Protein AF-A0A7W9J644-F1 (afdb_monomer_lite)

Sequence (172 aa):
MLMQVSSATGMASGLAGGVLTAEACVVKGNCSDLAANLAIIGITSRLPGGTGQAARQFEHQAGLRTRVIHFRPNAADPKWGLTALHLEKHVFGSGSKSLRSIDPGGTTDQWFEYVQELASRPPTEIQGNGIQDIIGMFPRADGAGNFRLGIRISPNEDGSFDLVTILTKQVP

Structure (mmCIF, N/CA/C/O backbone):
data_AF-A0A7W9J644-F1
#
_entry.id   AF-A0A7W9J644-F1
#
loop_
_atom_site.group_PDB
_atom_site.id
_atom_site.type_symbol
_atom_site.label_atom_id
_atom_site.label_alt_id
_atom_site.label_comp_id
_atom_site.label_asym_id
_atom_site.label_entity_id
_atom_site.label_seq_id
_atom_site.pdbx_PDB_ins_code
_atom_site.Cartn_x
_atom_site.Cartn_y
_atom_site.Cartn_z
_atom_site.occupancy
_atom_site.B_iso_or_equiv
_atom_site.auth_seq_id
_atom_site.auth_comp_id
_atom_site.auth_asym_id
_atom_site.auth_atom_id
_atom_site.pdbx_PDB_model_num
ATOM 1 N N . MET A 1 1 ? 54.185 -42.013 -5.819 1.00 42.28 1 MET A N 1
ATOM 2 C CA . MET A 1 1 ? 53.568 -40.671 -5.865 1.00 42.28 1 MET A CA 1
ATOM 3 C C . MET A 1 1 ? 52.074 -40.887 -6.075 1.00 42.28 1 MET A C 1
ATOM 5 O O . MET A 1 1 ? 51.664 -41.197 -7.181 1.00 42.28 1 MET A O 1
ATOM 9 N N . LEU A 1 2 ? 51.300 -40.925 -4.986 1.00 37.06 2 LEU A N 1
ATOM 10 C CA . LEU A 1 2 ? 49.864 -41.236 -4.994 1.00 37.06 2 LEU A CA 1
ATOM 11 C C . LEU A 1 2 ? 49.076 -39.930 -5.164 1.00 37.06 2 LEU A C 1
ATOM 13 O O . LEU A 1 2 ? 49.103 -39.086 -4.273 1.00 37.06 2 LEU A O 1
ATOM 17 N N . MET A 1 3 ? 48.402 -39.760 -6.302 1.00 38.12 3 MET A N 1
ATOM 18 C CA . MET A 1 3 ? 47.422 -38.690 -6.503 1.00 38.12 3 MET A CA 1
ATOM 19 C C . MET A 1 3 ? 46.087 -39.128 -5.894 1.00 38.12 3 MET A C 1
ATOM 21 O O . MET A 1 3 ? 45.476 -40.087 -6.360 1.00 38.12 3 MET A O 1
ATOM 25 N N . GLN A 1 4 ? 45.653 -38.444 -4.836 1.00 40.94 4 GLN A N 1
ATOM 26 C CA . GLN A 1 4 ? 44.300 -38.576 -4.304 1.00 40.94 4 GLN A CA 1
ATOM 27 C C . GLN A 1 4 ? 43.318 -37.830 -5.215 1.00 40.94 4 GLN A C 1
ATOM 29 O O . GLN A 1 4 ? 43.478 -36.638 -5.464 1.00 40.94 4 GLN A O 1
ATOM 34 N N . VAL A 1 5 ? 42.294 -38.539 -5.691 1.00 41.97 5 VAL A N 1
ATOM 35 C CA . VAL A 1 5 ? 41.101 -37.966 -6.321 1.00 41.97 5 VAL A CA 1
ATOM 36 C C . VAL A 1 5 ? 40.018 -37.929 -5.248 1.00 41.97 5 VAL A C 1
ATOM 38 O O . VAL A 1 5 ? 39.502 -38.973 -4.856 1.00 41.97 5 VAL A O 1
ATOM 41 N N . SER A 1 6 ? 39.686 -36.739 -4.753 1.00 36.38 6 SER A N 1
ATOM 42 C CA . SER A 1 6 ? 38.551 -36.551 -3.846 1.00 36.38 6 SER A CA 1
ATOM 43 C C . SER A 1 6 ? 37.296 -36.253 -4.661 1.00 36.38 6 SER A C 1
ATOM 45 O O . SER A 1 6 ? 37.097 -35.138 -5.137 1.00 36.38 6 SER A O 1
ATOM 47 N N . SER A 1 7 ? 36.438 -37.258 -4.817 1.00 42.69 7 SER A N 1
ATOM 48 C CA . SER A 1 7 ? 35.053 -37.101 -5.259 1.00 42.69 7 SER A CA 1
ATOM 49 C C . SER A 1 7 ? 34.212 -36.559 -4.100 1.00 42.69 7 SER A C 1
ATOM 51 O O . SER A 1 7 ? 33.872 -37.300 -3.177 1.00 42.69 7 SER A O 1
ATOM 53 N N . ALA A 1 8 ? 33.868 -35.272 -4.130 1.00 38.69 8 ALA A N 1
ATOM 54 C CA . ALA A 1 8 ? 32.913 -34.693 -3.192 1.00 38.69 8 ALA A CA 1
ATOM 55 C C . ALA A 1 8 ? 31.483 -34.987 -3.670 1.00 38.69 8 ALA A C 1
ATOM 57 O O . ALA A 1 8 ? 30.889 -34.222 -4.427 1.00 38.69 8 ALA A O 1
ATOM 58 N N . THR A 1 9 ? 30.930 -36.115 -3.223 1.00 48.06 9 THR A N 1
ATOM 59 C CA . THR A 1 9 ? 29.477 -36.320 -3.211 1.00 48.06 9 THR A CA 1
ATOM 60 C C . THR A 1 9 ? 28.957 -35.686 -1.927 1.00 48.06 9 THR A C 1
ATOM 62 O O . THR A 1 9 ? 29.079 -36.270 -0.855 1.00 48.06 9 THR A O 1
ATOM 65 N N . GLY A 1 10 ? 28.440 -34.463 -2.021 1.00 32.19 10 GLY A N 1
ATOM 66 C CA . GLY A 1 10 ? 27.751 -33.786 -0.925 1.00 32.19 10 GLY A CA 1
ATOM 67 C C . GLY A 1 10 ? 26.253 -33.762 -1.193 1.00 32.19 10 GLY A C 1
ATOM 68 O O . GLY A 1 10 ? 25.758 -32.836 -1.825 1.00 32.19 10 GLY A O 1
ATOM 69 N N . MET A 1 11 ? 25.536 -34.785 -0.735 1.00 39.31 11 MET A N 1
ATOM 70 C CA . MET A 1 11 ? 24.081 -34.745 -0.576 1.00 39.31 11 MET A CA 1
ATOM 71 C C . MET A 1 11 ? 23.756 -34.619 0.915 1.00 39.31 11 MET A C 1
ATOM 73 O O . MET A 1 11 ? 24.386 -35.275 1.740 1.00 39.31 11 MET A O 1
ATOM 77 N N . ALA A 1 12 ? 22.703 -33.841 1.186 1.00 32.47 12 ALA A N 1
ATOM 78 C CA . ALA A 1 12 ? 21.949 -33.710 2.435 1.00 32.47 12 ALA A CA 1
ATOM 79 C C . ALA A 1 12 ? 22.500 -32.734 3.498 1.00 32.47 12 ALA A C 1
ATOM 81 O O . ALA A 1 12 ? 23.328 -33.083 4.330 1.00 32.47 12 ALA A O 1
ATOM 82 N N . SER A 1 13 ? 21.888 -31.549 3.606 1.00 34.03 13 SER A N 1
ATOM 83 C CA . SER A 1 13 ? 20.729 -31.358 4.503 1.00 34.03 13 SER A CA 1
ATOM 84 C C . SER A 1 13 ? 20.460 -29.876 4.790 1.00 34.03 13 SER A C 1
ATOM 86 O O . SER A 1 13 ? 21.280 -29.191 5.386 1.00 34.03 13 SER A O 1
ATOM 88 N N . GLY A 1 14 ? 19.247 -29.431 4.448 1.00 35.81 14 GLY A N 1
ATOM 89 C CA . GLY A 1 14 ? 18.438 -28.626 5.364 1.00 35.81 14 GLY A CA 1
ATOM 90 C C . GLY A 1 14 ? 18.735 -27.135 5.489 1.00 35.81 14 GLY A C 1
ATOM 91 O O . GLY A 1 14 ? 19.092 -26.695 6.567 1.00 35.81 14 GLY A O 1
ATOM 92 N N . LEU A 1 15 ? 18.405 -26.355 4.459 1.00 37.06 15 LEU A N 1
ATOM 93 C CA . LEU A 1 15 ? 17.632 -25.116 4.634 1.00 37.06 15 LEU A CA 1
ATOM 94 C C . LEU A 1 15 ? 16.647 -24.985 3.463 1.00 37.06 15 LEU A C 1
ATOM 96 O O . LEU A 1 15 ? 16.681 -24.051 2.673 1.00 37.06 15 LEU A O 1
ATOM 100 N N . ALA A 1 16 ? 15.715 -25.935 3.382 1.00 36.19 16 ALA A N 1
ATOM 101 C CA . ALA A 1 16 ? 14.386 -25.650 2.851 1.00 36.19 16 ALA A CA 1
ATOM 102 C C . ALA A 1 16 ? 13.623 -24.830 3.913 1.00 36.19 16 ALA A C 1
ATOM 104 O O . ALA A 1 16 ? 12.647 -25.287 4.497 1.00 36.19 16 ALA A O 1
ATOM 105 N N . GLY A 1 17 ? 14.144 -23.648 4.246 1.00 34.25 17 GLY A N 1
ATOM 106 C CA . GLY A 1 17 ? 13.438 -22.644 5.027 1.00 34.25 17 GLY A CA 1
ATOM 107 C C . GLY A 1 17 ? 12.663 -21.813 4.029 1.00 34.25 17 GLY A C 1
ATOM 108 O O . GLY A 1 17 ? 13.225 -20.901 3.433 1.00 34.25 17 GLY A O 1
ATOM 109 N N . GLY A 1 18 ? 11.426 -22.225 3.759 1.00 35.28 18 GLY A N 1
ATOM 110 C CA . GLY A 1 18 ? 10.569 -21.614 2.758 1.00 35.28 18 GLY A CA 1
ATOM 111 C C . GLY A 1 18 ? 10.467 -20.108 2.956 1.00 35.28 18 GLY A C 1
ATOM 112 O O . GLY A 1 18 ? 9.683 -19.637 3.773 1.00 35.28 18 GLY A O 1
ATOM 113 N N . VAL A 1 19 ? 11.174 -19.356 2.114 1.00 39.44 19 VAL A N 1
ATOM 114 C CA . VAL A 1 19 ? 10.621 -18.113 1.591 1.00 39.44 19 VAL A CA 1
ATOM 115 C C . VAL A 1 19 ? 9.450 -18.561 0.724 1.00 39.44 19 VAL A C 1
ATOM 117 O O . VAL A 1 19 ? 9.580 -18.794 -0.476 1.00 39.44 19 VAL A O 1
ATOM 120 N N . LEU A 1 20 ? 8.311 -18.826 1.368 1.00 41.00 20 LEU A N 1
ATOM 121 C CA . LEU A 1 20 ? 7.034 -18.786 0.681 1.00 41.00 20 LEU A CA 1
ATOM 122 C C . LEU A 1 20 ? 6.994 -17.381 0.098 1.00 41.00 20 LEU A C 1
ATOM 124 O O . LEU A 1 20 ? 6.916 -16.416 0.857 1.00 41.00 20 LEU A O 1
ATOM 128 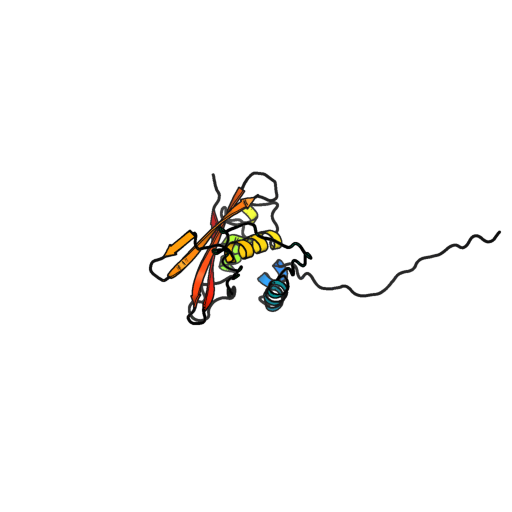N N . THR A 1 21 ? 7.163 -17.272 -1.220 1.00 45.66 21 THR A N 1
ATOM 129 C CA . THR A 1 21 ? 7.058 -15.998 -1.931 1.00 45.66 21 THR A CA 1
ATOM 130 C C . THR A 1 21 ? 5.818 -15.289 -1.396 1.00 45.66 21 THR A C 1
ATOM 132 O O . THR A 1 21 ? 4.787 -15.945 -1.199 1.00 45.66 21 THR A O 1
ATOM 135 N N . ALA A 1 22 ? 5.888 -13.993 -1.074 1.00 44.34 22 ALA A N 1
ATOM 136 C CA . ALA A 1 22 ? 4.748 -13.287 -0.477 1.00 44.34 22 ALA A CA 1
ATOM 137 C C . ALA A 1 22 ? 3.449 -13.502 -1.285 1.00 44.34 22 ALA A C 1
ATOM 139 O O . ALA A 1 22 ? 2.358 -13.549 -0.721 1.00 44.34 22 ALA A O 1
ATOM 140 N N . GLU A 1 23 ? 3.586 -13.767 -2.587 1.00 41.56 23 GLU A N 1
ATOM 141 C CA . GLU A 1 23 ? 2.557 -14.262 -3.504 1.00 41.56 23 GLU A CA 1
ATOM 142 C C . GLU A 1 23 ? 1.782 -15.489 -2.983 1.00 41.56 23 GLU A C 1
ATOM 144 O O . GLU A 1 23 ? 0.553 -15.469 -2.958 1.00 41.56 23 GLU A O 1
ATOM 149 N N . ALA A 1 24 ? 2.454 -16.543 -2.511 1.00 38.22 24 ALA A N 1
ATOM 150 C CA . ALA A 1 24 ? 1.805 -17.750 -1.995 1.00 38.22 24 ALA A CA 1
ATOM 151 C C . ALA A 1 24 ? 1.064 -17.498 -0.670 1.00 38.22 24 ALA A C 1
ATOM 153 O O . ALA A 1 24 ? -0.019 -18.047 -0.451 1.00 38.22 24 ALA A O 1
ATOM 154 N N . CYS A 1 25 ? 1.611 -16.645 0.200 1.00 46.78 25 CYS A N 1
ATOM 155 C CA . CYS A 1 25 ? 0.980 -16.268 1.468 1.00 46.78 25 CYS A CA 1
ATOM 156 C C . CYS A 1 25 ? -0.287 -15.432 1.246 1.00 46.78 25 CYS A C 1
ATOM 158 O O . CYS A 1 25 ? -1.325 -15.698 1.859 1.00 46.78 25 CYS A O 1
ATOM 160 N N . VAL A 1 26 ? -0.205 -14.462 0.335 1.00 44.31 26 VAL A N 1
ATOM 161 C CA . VAL A 1 26 ? -1.273 -13.513 0.008 1.00 44.31 26 VAL A CA 1
ATOM 162 C C . VAL A 1 26 ? -2.401 -14.180 -0.792 1.00 44.31 26 VAL A C 1
ATOM 164 O O . VAL A 1 26 ? -3.572 -13.939 -0.504 1.00 44.31 26 VAL A O 1
ATOM 167 N N . VAL A 1 27 ? -2.085 -15.074 -1.736 1.00 41.50 27 VAL A N 1
ATOM 168 C CA . VAL A 1 27 ? -3.089 -15.772 -2.567 1.00 41.50 27 VAL A CA 1
ATOM 169 C C . VAL A 1 27 ? -3.771 -16.929 -1.822 1.00 41.50 27 VAL A C 1
ATOM 171 O O . VAL A 1 27 ? -4.953 -17.187 -2.044 1.00 41.50 27 VAL A O 1
ATOM 174 N N . LYS A 1 28 ? -3.072 -17.623 -0.908 1.00 36.72 28 LYS A N 1
ATOM 175 C CA . LYS A 1 28 ? -3.615 -18.789 -0.176 1.00 36.72 28 LYS A CA 1
ATOM 176 C C . LYS A 1 28 ? -4.292 -18.428 1.157 1.00 36.72 28 LYS A C 1
ATOM 178 O O . LYS A 1 28 ? -4.791 -19.314 1.845 1.00 36.72 28 LYS A O 1
ATOM 183 N N . GLY A 1 29 ? -4.307 -17.147 1.537 1.00 39.50 29 GLY A N 1
ATOM 184 C CA . GLY A 1 29 ? -4.990 -16.657 2.741 1.00 39.50 29 GLY A CA 1
ATOM 185 C C . GLY A 1 29 ? -4.353 -17.091 4.066 1.00 39.50 29 GLY A C 1
ATOM 186 O O . GLY A 1 29 ? -4.980 -16.953 5.115 1.00 39.50 29 GLY A O 1
ATOM 187 N N . ASN A 1 30 ? -3.114 -17.592 4.047 1.00 40.81 30 ASN A N 1
ATOM 188 C CA . ASN A 1 30 ? -2.433 -18.119 5.232 1.00 40.81 30 ASN A CA 1
ATOM 189 C C . ASN A 1 30 ? -1.280 -17.205 5.687 1.00 40.81 30 ASN A C 1
ATOM 191 O O . ASN A 1 30 ? -0.180 -17.659 5.983 1.00 40.81 30 ASN A O 1
ATOM 195 N N . CYS A 1 31 ? -1.534 -15.891 5.753 1.00 48.44 31 CYS A N 1
ATOM 196 C CA . CYS A 1 31 ? -0.552 -14.840 6.075 1.00 48.44 31 CYS A CA 1
ATOM 197 C C . CYS A 1 31 ? 0.008 -14.872 7.517 1.00 48.44 31 CYS A C 1
ATOM 199 O O . CYS A 1 31 ? 0.594 -13.886 7.962 1.00 48.44 31 CYS A O 1
ATOM 201 N N . SER A 1 32 ? -0.206 -15.952 8.274 1.00 42.28 32 SER A N 1
ATOM 202 C CA . SER A 1 32 ? 0.297 -16.104 9.646 1.00 42.28 32 SER A CA 1
ATOM 203 C C . SER A 1 32 ? 1.835 -16.114 9.686 1.00 42.28 32 SER A C 1
ATOM 205 O O . SER A 1 32 ? 2.418 -15.517 10.585 1.00 42.28 32 SER A O 1
ATOM 207 N N . ASP A 1 33 ? 2.489 -16.681 8.663 1.00 38.88 33 ASP A N 1
ATOM 208 C CA . ASP A 1 33 ? 3.958 -16.712 8.552 1.00 38.88 33 ASP A CA 1
ATOM 209 C C . ASP A 1 33 ? 4.565 -15.390 8.051 1.00 38.88 33 ASP A C 1
ATOM 211 O O . ASP A 1 33 ? 5.702 -15.064 8.395 1.00 38.88 33 ASP A O 1
ATOM 215 N N . LEU A 1 34 ? 3.810 -14.589 7.285 1.00 43.22 34 LEU A N 1
ATOM 216 C CA . LEU A 1 34 ? 4.239 -13.241 6.895 1.00 43.22 34 LEU A CA 1
ATOM 217 C C . LEU A 1 34 ? 4.279 -12.337 8.135 1.00 43.22 34 LEU A C 1
ATOM 219 O O . LEU A 1 34 ? 5.297 -11.714 8.400 1.00 43.22 34 LEU A O 1
ATOM 223 N N . ALA A 1 35 ? 3.227 -12.343 8.962 1.00 41.53 35 ALA A N 1
ATOM 224 C CA . ALA A 1 35 ? 3.205 -11.601 10.226 1.00 41.53 35 ALA A CA 1
ATOM 225 C C . ALA A 1 35 ? 4.294 -12.065 11.216 1.00 41.53 35 ALA A C 1
ATOM 227 O O . ALA A 1 35 ? 4.896 -11.237 11.900 1.00 41.53 35 ALA A O 1
ATOM 228 N N . ALA A 1 36 ? 4.580 -13.371 11.266 1.00 37.03 36 ALA A N 1
ATOM 229 C CA . ALA A 1 36 ? 5.615 -13.924 12.138 1.00 37.03 36 ALA A CA 1
ATOM 230 C C . ALA A 1 36 ? 7.038 -13.528 11.702 1.00 37.03 36 ALA A C 1
ATOM 232 O O . ALA A 1 36 ? 7.844 -13.155 12.551 1.00 37.03 36 ALA A O 1
ATOM 233 N N . ASN A 1 37 ? 7.348 -13.535 10.399 1.00 35.59 37 ASN A N 1
ATOM 234 C CA . ASN A 1 37 ? 8.656 -13.079 9.908 1.00 35.59 37 ASN A CA 1
ATOM 235 C C . ASN A 1 37 ? 8.832 -11.555 10.031 1.00 35.59 37 ASN A C 1
ATOM 237 O O . ASN A 1 37 ? 9.928 -11.087 10.332 1.00 35.59 37 ASN A O 1
ATOM 241 N N . LEU A 1 38 ? 7.751 -10.782 9.895 1.00 41.72 38 LEU A N 1
ATOM 242 C CA . LEU A 1 38 ? 7.759 -9.325 10.067 1.00 41.72 38 LEU A CA 1
ATOM 243 C C . LEU A 1 38 ? 8.060 -8.882 11.508 1.00 41.72 38 LEU A C 1
ATOM 245 O O . LEU A 1 38 ? 8.689 -7.847 11.714 1.00 41.72 38 LEU A O 1
ATOM 249 N N . ALA A 1 39 ? 7.670 -9.673 12.511 1.00 38.62 39 ALA A N 1
ATOM 250 C CA . ALA A 1 39 ? 7.996 -9.401 13.912 1.00 38.62 39 ALA A CA 1
ATOM 251 C C . ALA A 1 39 ? 9.469 -9.699 14.269 1.00 38.62 39 ALA A C 1
ATOM 253 O O . ALA A 1 39 ? 9.968 -9.199 15.278 1.00 38.62 39 ALA A O 1
ATOM 254 N N . ILE A 1 40 ? 10.174 -10.500 13.459 1.00 40.09 40 ILE A N 1
ATOM 255 C CA . ILE A 1 40 ? 11.552 -10.942 13.734 1.00 40.09 40 ILE A CA 1
ATOM 256 C C . ILE A 1 40 ? 12.596 -9.967 13.159 1.00 40.09 40 ILE A C 1
ATOM 258 O O . ILE A 1 40 ? 13.686 -9.852 13.717 1.00 40.09 40 ILE A O 1
ATOM 262 N N . ILE A 1 41 ? 12.264 -9.172 12.132 1.00 40.03 41 ILE A N 1
ATOM 263 C CA . ILE A 1 41 ? 13.150 -8.132 11.557 1.00 40.03 41 ILE A CA 1
ATOM 264 C C . ILE A 1 41 ? 13.131 -6.849 12.426 1.00 40.03 41 ILE A C 1
ATOM 266 O O . ILE A 1 41 ? 13.216 -5.718 11.959 1.00 40.03 41 ILE A O 1
ATOM 270 N N . GLY A 1 42 ? 13.046 -7.007 13.747 1.00 35.94 42 GLY A N 1
ATOM 271 C CA . GLY A 1 42 ? 13.513 -6.004 14.696 1.00 35.94 42 GLY A CA 1
ATOM 272 C C . GLY A 1 42 ? 15.035 -6.046 14.706 1.00 35.94 42 GLY A C 1
ATOM 273 O O . GLY A 1 42 ? 15.629 -6.727 15.539 1.00 35.94 42 GLY A O 1
ATOM 274 N N . ILE A 1 43 ? 15.663 -5.377 13.734 1.00 40.88 43 ILE A N 1
ATOM 275 C CA . ILE A 1 43 ? 17.119 -5.331 13.574 1.00 40.88 43 ILE A CA 1
ATOM 276 C C . ILE A 1 43 ? 17.751 -4.885 14.895 1.00 40.88 43 ILE A C 1
ATOM 278 O O . ILE A 1 43 ? 17.703 -3.721 15.294 1.00 40.88 43 ILE A O 1
ATOM 282 N N . THR A 1 44 ? 18.381 -5.842 15.572 1.00 38.00 44 THR A N 1
ATOM 283 C CA . THR A 1 44 ? 19.293 -5.602 16.678 1.00 38.00 44 THR A CA 1
ATOM 284 C C . THR A 1 44 ? 20.557 -4.962 16.107 1.00 38.00 44 THR A C 1
ATOM 286 O O . THR A 1 44 ? 21.549 -5.645 15.846 1.00 38.00 44 THR A O 1
ATOM 289 N N . SER A 1 45 ? 20.541 -3.650 15.887 1.00 36.38 45 SER A N 1
ATOM 290 C CA . SER A 1 45 ? 21.751 -2.887 15.574 1.00 36.38 45 SER A CA 1
ATOM 291 C C . SER A 1 45 ? 22.624 -2.816 16.828 1.00 36.38 45 SER A C 1
ATOM 293 O O . SER A 1 45 ? 22.607 -1.841 17.576 1.00 36.38 45 SER A O 1
ATOM 295 N N . ARG A 1 46 ? 23.368 -3.892 17.099 1.00 46.31 46 ARG A N 1
ATOM 296 C CA . ARG A 1 46 ? 24.498 -3.877 18.030 1.00 46.31 46 ARG A CA 1
ATOM 297 C C . ARG A 1 46 ? 25.652 -3.143 17.351 1.00 46.31 46 ARG A C 1
ATOM 299 O O . ARG A 1 46 ? 26.242 -3.682 16.421 1.00 46.31 46 ARG A O 1
ATOM 306 N N . LEU A 1 47 ? 26.022 -1.972 17.863 1.00 41.31 47 LEU A N 1
ATOM 307 C CA . LEU A 1 47 ? 27.381 -1.443 17.733 1.00 41.31 47 LEU A CA 1
ATOM 308 C C . LEU A 1 47 ? 27.895 -0.994 19.114 1.00 41.31 47 LEU A C 1
ATOM 310 O O . LEU A 1 47 ? 27.108 -0.478 19.911 1.00 41.31 47 LE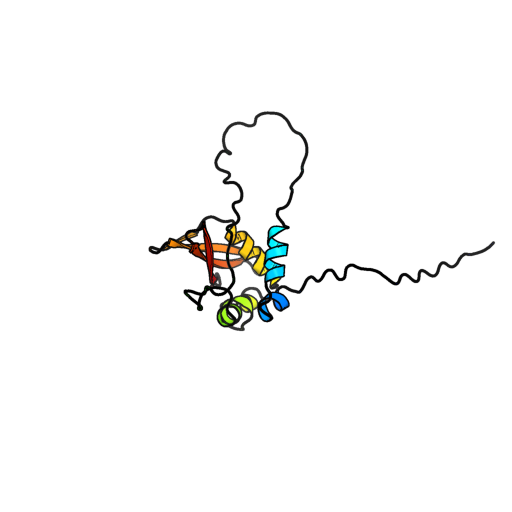U A O 1
ATOM 314 N N . PRO A 1 48 ? 29.178 -1.242 19.436 1.00 40.72 48 PRO A N 1
ATOM 315 C CA . PRO A 1 48 ? 29.726 -1.048 20.773 1.00 40.72 48 PRO A CA 1
ATOM 316 C C . PRO A 1 48 ? 30.307 0.362 20.974 1.00 40.72 48 PRO A C 1
ATOM 318 O O . PRO A 1 48 ? 30.919 0.917 20.072 1.00 40.72 48 PRO A O 1
ATOM 321 N N . GLY A 1 49 ? 30.169 0.878 22.200 1.00 37.28 49 GLY A N 1
ATOM 322 C CA . GLY A 1 49 ? 31.142 1.734 22.898 1.00 37.28 49 GLY A CA 1
ATOM 323 C C . GLY A 1 49 ? 31.583 3.057 22.254 1.00 37.28 49 GLY A C 1
ATOM 324 O O . GLY A 1 49 ? 32.480 3.082 21.421 1.00 37.28 49 GLY A O 1
ATOM 325 N N . GLY A 1 50 ? 31.086 4.176 22.786 1.00 32.78 50 GLY A N 1
ATOM 326 C CA . GLY A 1 50 ? 31.657 5.507 22.563 1.00 32.78 50 GLY A CA 1
ATOM 327 C C . GLY A 1 50 ? 31.045 6.541 23.505 1.00 32.78 50 GLY A C 1
ATOM 328 O O . GLY A 1 50 ? 29.899 6.942 23.348 1.00 32.78 50 GLY A O 1
ATOM 329 N N . THR A 1 51 ? 31.794 6.922 24.533 1.00 40.50 51 THR A N 1
ATOM 330 C CA . THR A 1 51 ? 31.445 7.918 25.553 1.00 40.50 51 THR A CA 1
ATOM 331 C C . THR A 1 51 ? 31.353 9.340 24.993 1.00 40.50 51 THR A C 1
ATOM 333 O O . THR A 1 51 ? 32.241 9.756 24.259 1.00 40.50 51 THR A O 1
ATOM 336 N N . GLY A 1 52 ? 30.391 10.125 25.494 1.00 36.03 52 GLY A N 1
ATOM 337 C CA . GLY A 1 52 ? 30.588 11.564 25.713 1.00 36.03 52 GLY A CA 1
ATOM 338 C C . GLY A 1 52 ? 29.924 12.528 24.725 1.00 36.03 52 GLY A C 1
ATOM 339 O O . GLY A 1 52 ? 30.528 12.940 23.748 1.00 36.03 52 GLY A O 1
ATOM 340 N N . GLN A 1 53 ? 28.715 12.967 25.088 1.00 43.97 53 GLN A N 1
ATOM 341 C CA . GLN A 1 53 ? 28.227 14.350 24.963 1.00 43.97 53 GLN A CA 1
ATOM 342 C C . GLN A 1 53 ? 28.415 15.066 23.607 1.00 43.97 53 GLN A C 1
ATOM 344 O O . GLN A 1 53 ? 29.270 15.932 23.451 1.00 43.97 53 GLN A O 1
ATOM 349 N N . ALA A 1 54 ? 27.468 14.835 22.693 1.00 38.41 54 ALA A N 1
ATOM 350 C CA . ALA A 1 54 ? 27.008 15.855 21.754 1.00 38.41 54 ALA A CA 1
ATOM 351 C C . ALA A 1 54 ? 25.596 16.281 22.180 1.00 38.41 54 ALA A C 1
ATOM 353 O O . ALA A 1 54 ? 24.678 15.472 22.309 1.00 38.41 54 ALA A O 1
ATOM 354 N N . ALA A 1 55 ? 25.475 17.558 22.509 1.00 35.25 55 ALA A N 1
ATOM 355 C CA . ALA A 1 55 ? 24.344 18.166 23.174 1.00 35.25 55 ALA A CA 1
ATOM 356 C C . ALA A 1 55 ? 23.069 18.203 22.309 1.00 35.25 55 ALA A C 1
ATOM 358 O O . ALA A 1 55 ? 23.089 18.624 21.160 1.00 35.25 55 ALA A O 1
ATOM 359 N N . ARG A 1 56 ? 21.946 17.856 22.951 1.00 37.12 56 ARG A N 1
ATOM 360 C CA . ARG A 1 56 ? 20.649 18.553 22.873 1.00 37.12 56 ARG A CA 1
ATOM 361 C C . ARG A 1 56 ? 20.108 18.875 21.470 1.00 37.12 56 ARG A C 1
ATOM 363 O O . ARG A 1 56 ? 19.922 20.038 21.138 1.00 37.12 56 ARG A O 1
ATOM 370 N N . GLN A 1 57 ? 19.743 17.843 20.707 1.00 33.81 57 GLN A N 1
ATOM 371 C CA . GLN A 1 57 ? 18.721 17.974 19.650 1.00 33.81 57 GLN A CA 1
ATOM 372 C C . GLN A 1 57 ? 18.036 16.654 19.237 1.00 33.81 57 GLN A C 1
ATOM 374 O O . GLN A 1 57 ? 17.467 16.565 18.156 1.00 33.81 57 GLN A O 1
ATOM 379 N N . PHE A 1 58 ? 18.047 15.632 20.101 1.00 39.88 58 PHE A N 1
ATOM 380 C CA . PHE A 1 58 ? 17.517 14.295 19.783 1.00 39.88 58 PHE A CA 1
ATOM 381 C C . PHE A 1 58 ? 16.478 13.756 20.785 1.00 39.88 58 PHE A C 1
ATOM 383 O O . PHE A 1 58 ? 16.211 12.562 20.813 1.00 39.88 58 PHE A O 1
ATOM 390 N N . GLU A 1 59 ? 15.801 14.616 21.551 1.00 35.31 59 GLU A N 1
ATOM 391 C CA . GLU A 1 59 ? 14.630 14.217 22.366 1.00 35.31 59 GLU A CA 1
ATOM 392 C C . GLU A 1 59 ? 13.299 14.278 21.583 1.00 35.31 59 GLU A C 1
ATOM 394 O O . GLU A 1 59 ? 12.232 14.549 22.129 1.00 35.31 59 GLU A O 1
ATOM 399 N N . HIS A 1 60 ? 13.354 13.996 20.276 1.00 34.00 60 HIS A N 1
ATOM 400 C CA . HIS A 1 60 ? 12.177 13.682 19.454 1.00 34.00 60 HIS A CA 1
ATOM 401 C C . HIS A 1 60 ? 12.461 12.602 18.394 1.00 34.00 60 HIS A C 1
ATOM 403 O O . HIS A 1 60 ? 11.920 12.621 17.295 1.00 34.00 60 HIS A O 1
ATOM 409 N N . GLN A 1 61 ? 13.307 11.626 18.724 1.00 38.47 61 GLN A N 1
ATOM 410 C CA . GLN A 1 61 ? 13.135 10.271 18.199 1.00 38.47 61 GLN A CA 1
ATOM 411 C C . GLN A 1 61 ? 12.346 9.518 19.276 1.00 38.47 61 GLN A C 1
ATOM 413 O O . GLN A 1 61 ? 12.907 8.876 20.154 1.00 38.47 61 GLN A O 1
ATOM 418 N N . ALA A 1 62 ? 11.029 9.720 19.386 1.00 39.66 62 ALA A N 1
ATOM 419 C CA . ALA A 1 62 ? 10.086 8.958 18.568 1.00 39.66 62 ALA A CA 1
ATOM 420 C C . ALA A 1 62 ? 10.669 7.567 18.290 1.00 39.66 62 ALA A C 1
ATOM 422 O O . ALA A 1 62 ? 11.079 7.262 17.173 1.00 39.66 62 ALA A O 1
ATOM 423 N N . GLY A 1 63 ? 10.809 6.768 19.355 1.00 36.72 63 GLY A N 1
ATOM 424 C CA . GLY A 1 63 ? 11.155 5.362 19.228 1.00 36.72 63 GLY A CA 1
ATOM 425 C C . GLY A 1 63 ? 10.273 4.763 18.143 1.00 36.72 63 GLY A C 1
ATOM 426 O O . GLY A 1 63 ? 9.068 5.012 18.155 1.00 36.72 63 GLY A O 1
ATOM 427 N N . LEU A 1 64 ? 10.899 4.077 17.186 1.00 47.25 64 LEU A N 1
ATOM 428 C CA . LEU A 1 64 ? 10.290 3.387 16.049 1.00 47.25 64 LEU A CA 1
ATOM 429 C C . LEU A 1 64 ? 9.103 2.530 16.513 1.00 47.25 64 LEU A C 1
ATOM 431 O O . LEU A 1 64 ? 9.228 1.331 16.745 1.00 47.25 64 LEU A O 1
ATOM 435 N N . ARG A 1 65 ? 7.934 3.141 16.696 1.00 57.72 65 ARG A N 1
ATOM 436 C CA . ARG A 1 65 ? 6.686 2.430 16.924 1.00 57.72 65 ARG A CA 1
ATOM 437 C C . ARG A 1 65 ? 6.164 2.087 15.546 1.00 57.72 65 ARG A C 1
ATOM 439 O O . ARG A 1 65 ? 5.310 2.785 15.005 1.00 57.72 65 ARG A O 1
ATOM 446 N N . THR A 1 66 ? 6.725 1.027 14.967 1.00 68.44 66 THR A N 1
ATOM 447 C CA . THR A 1 66 ? 6.074 0.335 13.858 1.00 68.44 66 THR A CA 1
ATOM 448 C C . THR A 1 66 ? 4.660 0.018 14.322 1.00 68.44 66 THR A C 1
ATOM 450 O O . THR A 1 66 ? 4.470 -0.650 15.341 1.00 68.44 66 THR A O 1
ATOM 453 N N . ARG A 1 67 ? 3.664 0.591 13.642 1.00 83.50 67 ARG A N 1
ATOM 454 C CA . ARG A 1 67 ? 2.262 0.352 13.983 1.00 83.50 67 ARG A CA 1
ATOM 455 C C . ARG A 1 67 ? 1.975 -1.137 13.840 1.00 83.50 67 ARG A C 1
ATOM 457 O O . ARG A 1 67 ? 2.375 -1.750 12.852 1.00 83.50 67 ARG A O 1
ATOM 464 N N . VAL A 1 68 ? 1.252 -1.702 14.799 1.00 88.12 68 VAL A N 1
ATOM 465 C CA . VAL A 1 68 ? 0.679 -3.039 14.637 1.00 88.12 68 VAL A CA 1
ATOM 466 C C . VAL A 1 68 ? -0.515 -2.891 13.701 1.00 88.12 68 VAL A C 1
ATOM 468 O O . VAL A 1 68 ? -1.504 -2.267 14.077 1.00 88.12 68 VAL A O 1
ATOM 471 N N . ILE A 1 69 ? -0.388 -3.395 12.470 1.00 90.00 69 ILE A N 1
ATOM 472 C CA . ILE A 1 69 ? -1.426 -3.298 11.437 1.00 90.00 69 ILE A CA 1
ATOM 473 C C . ILE A 1 69 ? -1.995 -4.686 11.142 1.00 90.00 69 ILE A C 1
ATOM 475 O O . ILE A 1 69 ? -1.262 -5.601 10.761 1.00 90.00 69 ILE A O 1
ATOM 479 N N . HIS A 1 70 ? -3.313 -4.834 11.239 1.00 90.81 70 HIS A N 1
ATOM 480 C CA . HIS A 1 70 ? -4.021 -6.005 10.749 1.00 90.81 70 HIS A CA 1
ATOM 481 C C . HIS A 1 70 ? -4.305 -5.854 9.254 1.00 90.81 70 HIS A C 1
ATOM 483 O O . HIS A 1 70 ? -5.076 -5.006 8.812 1.00 90.81 70 HIS A O 1
ATOM 489 N N . PHE A 1 71 ? -3.673 -6.709 8.454 1.00 89.25 71 PHE A N 1
ATOM 490 C CA . PHE A 1 71 ? -3.830 -6.715 6.997 1.00 89.25 71 PHE A CA 1
ATOM 491 C C . PHE A 1 71 ? -5.024 -7.546 6.514 1.00 89.25 71 PHE A C 1
ATOM 493 O O . PHE A 1 71 ? -5.382 -7.490 5.337 1.00 89.25 71 PHE A O 1
ATOM 500 N N . ARG A 1 72 ? -5.614 -8.359 7.396 1.00 87.12 72 ARG A N 1
ATOM 501 C CA . ARG A 1 72 ? -6.755 -9.218 7.064 1.00 87.12 72 ARG A CA 1
ATOM 502 C C . ARG A 1 72 ? -8.039 -8.388 6.970 1.00 87.12 72 ARG A C 1
ATOM 504 O O . ARG A 1 72 ? -8.121 -7.349 7.619 1.00 87.12 72 ARG A O 1
ATOM 511 N N . PRO A 1 73 ? -9.039 -8.847 6.198 1.00 85.44 73 PRO A N 1
ATOM 512 C CA . PRO A 1 73 ? -10.349 -8.218 6.204 1.00 85.44 73 PRO A CA 1
ATOM 513 C C . PRO A 1 73 ? -10.908 -8.134 7.620 1.00 85.44 73 PRO A C 1
ATOM 515 O O . PRO A 1 73 ? -10.910 -9.123 8.357 1.00 85.44 73 PRO A O 1
ATOM 518 N N . ASN A 1 74 ? -11.342 -6.936 7.994 1.00 81.31 74 ASN A N 1
ATOM 519 C CA . ASN A 1 74 ? -11.939 -6.681 9.291 1.00 81.31 74 ASN A CA 1
ATOM 520 C C . ASN A 1 74 ? -13.352 -7.303 9.325 1.00 81.31 74 ASN A C 1
ATOM 522 O O . ASN A 1 74 ? -14.085 -7.268 8.339 1.00 81.31 74 ASN A O 1
ATOM 526 N N . ALA A 1 75 ? -13.740 -7.906 10.453 1.00 79.12 75 ALA A N 1
ATOM 527 C CA . ALA A 1 75 ? -15.046 -8.561 10.576 1.00 79.12 75 ALA A CA 1
ATOM 528 C C . ALA A 1 75 ? -16.227 -7.568 10.586 1.00 79.12 75 ALA A C 1
ATOM 530 O O . ALA A 1 75 ? -17.323 -7.919 10.154 1.00 79.12 75 ALA A O 1
ATOM 531 N N . ALA A 1 76 ? -16.006 -6.344 11.068 1.00 82.00 76 ALA A N 1
ATOM 532 C CA . ALA A 1 76 ? -16.976 -5.252 11.074 1.00 82.00 76 ALA A CA 1
ATOM 533 C C . ALA A 1 76 ? -17.088 -4.541 9.710 1.00 82.00 76 ALA A C 1
ATOM 535 O O . ALA A 1 76 ? -18.193 -4.161 9.326 1.00 82.00 76 ALA A O 1
ATOM 536 N N . ASP A 1 77 ? -15.993 -4.412 8.950 1.00 82.19 77 ASP A N 1
ATOM 537 C CA . ASP A 1 77 ? -16.023 -3.984 7.544 1.00 82.19 77 ASP A CA 1
ATOM 538 C C . ASP A 1 77 ? -15.225 -4.952 6.645 1.00 82.19 77 ASP A C 1
ATOM 540 O O . ASP A 1 77 ? -14.011 -4.799 6.465 1.00 82.19 77 ASP A O 1
ATOM 544 N N . PRO A 1 78 ? -15.895 -5.940 6.014 1.00 84.19 78 PRO A N 1
ATOM 545 C CA . PRO A 1 78 ? -15.232 -6.960 5.202 1.00 84.19 78 PRO A CA 1
ATOM 546 C C . PRO A 1 78 ? -14.645 -6.405 3.900 1.00 84.19 78 PRO A C 1
ATOM 548 O O . PRO A 1 78 ? -13.983 -7.137 3.161 1.00 84.19 78 PRO A O 1
ATOM 551 N N . LYS A 1 79 ? -14.898 -5.128 3.581 1.00 86.19 79 LYS A N 1
ATOM 552 C CA . LYS A 1 79 ? -14.272 -4.463 2.438 1.00 86.19 79 LYS A CA 1
ATOM 553 C C . LYS A 1 79 ? -12.861 -3.994 2.769 1.00 86.19 79 LYS A C 1
ATOM 555 O O . LYS A 1 79 ? -12.126 -3.697 1.835 1.00 86.19 79 LYS A O 1
ATOM 560 N N . TRP A 1 80 ? -12.488 -3.904 4.044 1.00 90.31 80 TRP A N 1
ATOM 561 C CA . TRP A 1 80 ? -11.155 -3.477 4.464 1.00 90.31 80 TRP A CA 1
ATOM 562 C C . TRP A 1 80 ? -10.130 -4.604 4.294 1.00 90.31 80 TRP A C 1
ATOM 564 O O . TRP A 1 80 ? -10.473 -5.759 4.039 1.00 90.31 80 TRP A O 1
ATOM 574 N N . GLY A 1 81 ? -8.852 -4.264 4.410 1.00 90.62 81 GLY A N 1
ATOM 575 C CA . GLY A 1 81 ? -7.736 -5.199 4.350 1.00 90.62 81 GLY A CA 1
ATOM 576 C C . GLY A 1 81 ? -7.344 -5.620 2.934 1.00 90.62 81 GLY A C 1
ATOM 577 O O . GLY A 1 81 ? -7.818 -5.093 1.923 1.00 90.62 81 GLY A O 1
ATOM 578 N N . LEU A 1 82 ? -6.452 -6.604 2.856 1.00 88.88 82 LEU A N 1
ATOM 579 C CA . LEU A 1 82 ? -5.955 -7.194 1.611 1.00 88.88 82 LEU A CA 1
ATOM 580 C C . LEU A 1 82 ? -6.929 -8.245 1.066 1.00 88.88 82 LEU A C 1
ATOM 582 O O . LEU A 1 82 ? -6.620 -9.432 0.982 1.00 88.88 82 LEU A O 1
ATOM 586 N N . THR A 1 83 ? -8.132 -7.807 0.702 1.00 88.31 83 THR A N 1
ATOM 587 C CA . THR A 1 83 ? -9.077 -8.653 -0.036 1.00 88.31 83 THR A CA 1
ATOM 588 C C . THR A 1 83 ? -8.525 -8.983 -1.426 1.00 88.31 83 THR A C 1
ATOM 590 O O . THR A 1 83 ? -7.729 -8.225 -1.984 1.00 88.31 83 THR A O 1
ATOM 593 N N . ALA A 1 84 ? -9.000 -10.072 -2.040 1.00 87.00 84 ALA A N 1
ATOM 594 C CA . ALA A 1 84 ? -8.646 -10.409 -3.422 1.00 87.00 84 ALA A CA 1
ATOM 595 C C . ALA A 1 84 ? -8.911 -9.241 -4.393 1.00 87.00 84 ALA A C 1
ATOM 597 O O . ALA A 1 84 ? -8.095 -8.959 -5.263 1.00 87.00 84 ALA A O 1
ATOM 598 N N . LEU A 1 85 ? -10.008 -8.499 -4.187 1.00 87.25 85 LEU A N 1
ATOM 599 C CA . LEU A 1 85 ? -10.339 -7.310 -4.978 1.00 87.25 85 LEU A CA 1
ATOM 600 C C . LEU A 1 85 ? -9.315 -6.181 -4.800 1.00 87.25 85 LEU A C 1
ATOM 602 O O . LEU A 1 85 ? -8.952 -5.524 -5.775 1.00 87.25 85 LEU A O 1
ATOM 606 N N . HIS A 1 86 ? -8.839 -5.940 -3.576 1.00 86.94 86 HIS A N 1
ATOM 607 C CA . HIS A 1 86 ? -7.809 -4.932 -3.329 1.00 86.94 86 HIS A CA 1
ATOM 608 C C . HIS A 1 86 ? -6.459 -5.327 -3.915 1.00 86.94 86 HIS A C 1
ATOM 610 O O . HIS A 1 86 ? -5.789 -4.485 -4.511 1.00 86.94 86 HIS A O 1
ATOM 616 N N . LEU A 1 87 ? -6.084 -6.595 -3.787 1.00 89.50 87 LEU A N 1
ATOM 617 C CA . LEU A 1 87 ? -4.844 -7.123 -4.344 1.00 89.50 87 LEU A CA 1
ATOM 618 C C . LEU A 1 87 ? -4.846 -7.057 -5.871 1.00 89.50 87 LEU A C 1
ATOM 620 O O . LEU A 1 87 ? -3.881 -6.573 -6.455 1.00 89.50 87 LEU A O 1
ATOM 624 N N . GLU A 1 88 ? -5.946 -7.443 -6.513 1.00 89.50 88 GLU A N 1
ATOM 625 C CA . GLU A 1 88 ? -6.105 -7.307 -7.961 1.00 89.50 88 GLU A CA 1
ATOM 626 C C . GLU A 1 88 ? -6.018 -5.834 -8.384 1.00 89.50 88 GLU A C 1
ATOM 628 O O . GLU A 1 88 ? -5.277 -5.467 -9.290 1.00 89.50 88 GLU A O 1
ATOM 633 N N . LYS A 1 89 ? -6.713 -4.940 -7.678 1.00 89.38 89 LYS A N 1
ATOM 634 C CA . LYS A 1 89 ? -6.747 -3.518 -8.034 1.00 89.38 89 LYS A CA 1
ATOM 635 C C . LYS A 1 89 ? -5.406 -2.802 -7.840 1.00 89.38 89 LYS A C 1
ATOM 637 O O . LYS A 1 89 ? -5.063 -1.936 -8.648 1.00 89.38 89 LYS A O 1
ATOM 642 N N . HIS A 1 90 ? -4.694 -3.097 -6.754 1.00 91.62 90 HIS A N 1
ATOM 643 C CA . HIS A 1 90 ? -3.535 -2.313 -6.323 1.00 91.62 90 HIS A CA 1
ATOM 644 C C . HIS A 1 90 ? -2.200 -3.013 -6.544 1.00 91.62 90 HIS A C 1
ATOM 646 O O . HIS A 1 90 ? -1.207 -2.315 -6.709 1.00 91.62 90 HIS A O 1
ATOM 652 N N . VAL A 1 91 ? -2.151 -4.344 -6.589 1.00 90.88 91 VAL A N 1
ATOM 653 C CA . VAL A 1 91 ? -0.890 -5.097 -6.623 1.00 90.88 91 VAL A CA 1
ATOM 654 C C . VAL A 1 91 ? -0.739 -5.851 -7.945 1.00 90.88 91 VAL A C 1
ATOM 656 O O . VAL A 1 91 ? 0.135 -5.508 -8.739 1.00 90.88 91 VAL A O 1
ATOM 659 N N . PHE A 1 92 ? -1.613 -6.825 -8.211 1.00 89.81 92 PHE A N 1
ATOM 660 C CA . PHE A 1 92 ? -1.386 -7.856 -9.235 1.00 89.81 92 PHE A CA 1
ATOM 661 C C . PHE A 1 92 ? -2.071 -7.621 -10.582 1.00 89.81 92 PHE A C 1
ATOM 663 O O . PHE A 1 92 ? -1.644 -8.206 -11.583 1.00 89.81 92 PHE A O 1
ATOM 670 N N . GLY A 1 93 ? -3.122 -6.802 -10.613 1.00 88.75 93 GLY A N 1
ATOM 671 C CA . GLY A 1 93 ? -3.930 -6.615 -11.812 1.00 88.75 93 GLY A CA 1
ATOM 672 C C . GLY A 1 93 ? -3.223 -5.826 -12.908 1.00 88.75 93 GLY A C 1
ATOM 673 O O . GLY A 1 93 ? -2.081 -5.392 -12.782 1.00 88.75 93 GLY A O 1
ATOM 674 N N . SER A 1 94 ? -3.936 -5.622 -14.010 1.00 89.44 94 SER A N 1
ATOM 675 C CA . SER A 1 94 ? -3.446 -4.924 -15.209 1.00 89.44 94 SER A CA 1
ATOM 676 C C . SER A 1 94 ? -3.912 -3.468 -15.312 1.00 89.44 94 SER A C 1
ATOM 678 O O . SER A 1 94 ? -3.667 -2.791 -16.309 1.00 89.44 94 SER A O 1
ATOM 680 N N . GLY A 1 95 ? -4.621 -2.966 -14.296 1.00 88.94 95 GLY A N 1
ATOM 681 C CA . GLY A 1 95 ? -5.097 -1.585 -14.280 1.00 88.94 95 GLY A CA 1
ATOM 682 C C . GLY A 1 95 ? -3.941 -0.590 -14.176 1.00 88.94 95 GLY A C 1
ATOM 683 O O . GLY A 1 95 ? -2.951 -0.859 -13.502 1.00 88.94 95 GLY A O 1
ATOM 684 N N . SER A 1 96 ? -4.095 0.614 -14.736 1.00 90.31 96 SER A N 1
ATOM 685 C CA . SER A 1 96 ? -3.057 1.668 -14.715 1.00 90.31 96 SER A CA 1
ATOM 686 C C . SER A 1 96 ? -2.604 2.096 -13.311 1.00 90.31 96 SER A C 1
ATOM 688 O O . SER A 1 96 ? -1.556 2.717 -13.152 1.00 90.31 96 SER A O 1
ATOM 690 N N . LYS A 1 97 ? -3.388 1.767 -12.279 1.00 88.94 97 LYS A N 1
ATOM 691 C CA . LYS A 1 97 ? -3.074 2.032 -10.870 1.00 88.94 97 LYS A CA 1
ATOM 692 C C . LYS A 1 97 ? -2.510 0.817 -10.124 1.00 88.94 97 LYS A C 1
ATOM 694 O O . LYS A 1 97 ? -2.223 0.942 -8.941 1.00 88.94 97 LYS A O 1
ATOM 699 N N . SER A 1 98 ? -2.376 -0.339 -10.761 1.00 93.19 98 SER A N 1
ATOM 700 C CA . SER A 1 98 ? -1.734 -1.506 -10.148 1.00 93.19 98 SER A CA 1
ATOM 701 C C . SER A 1 98 ? -0.228 -1.283 -10.033 1.00 93.19 98 SER A C 1
ATOM 703 O O . SER A 1 98 ? 0.378 -0.680 -10.921 1.00 93.19 98 SER A O 1
ATOM 705 N N . LEU A 1 99 ? 0.393 -1.789 -8.970 1.00 94.00 99 LEU A N 1
ATOM 706 C CA . LEU A 1 99 ? 1.844 -1.727 -8.805 1.00 94.00 99 LEU A CA 1
ATOM 707 C C . LEU A 1 99 ? 2.568 -2.432 -9.943 1.00 94.00 99 LEU A C 1
ATOM 709 O O . LEU A 1 99 ? 3.503 -1.864 -10.487 1.00 94.00 99 LEU A O 1
ATOM 713 N N . ARG A 1 100 ? 2.042 -3.562 -10.421 1.00 93.75 100 ARG A N 1
ATOM 714 C CA . ARG A 1 100 ? 2.568 -4.245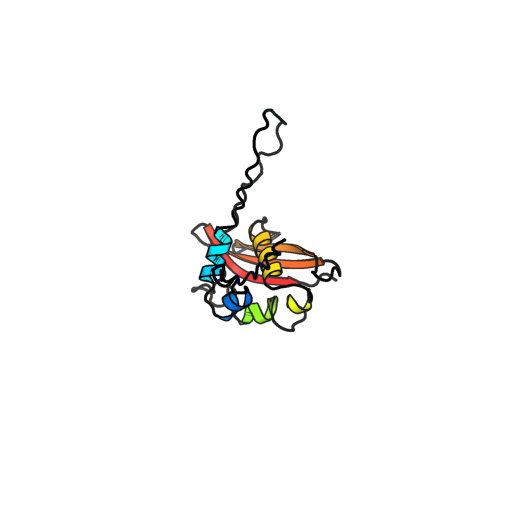 -11.607 1.00 93.75 100 ARG A CA 1
ATOM 715 C C . ARG A 1 100 ? 2.618 -3.372 -12.867 1.00 93.75 100 ARG A C 1
ATOM 717 O O . ARG A 1 100 ? 3.483 -3.572 -13.711 1.00 93.75 100 ARG A O 1
ATOM 724 N N . SER A 1 101 ? 1.699 -2.415 -13.015 1.00 93.69 101 SER A N 1
ATOM 725 C CA . SER A 1 101 ? 1.709 -1.473 -14.146 1.00 93.69 101 SER A CA 1
ATOM 726 C C . SER A 1 101 ? 2.538 -0.217 -13.873 1.00 93.69 101 SER A C 1
ATOM 728 O O . SER A 1 101 ? 3.061 0.389 -14.804 1.00 93.69 101 SER A O 1
ATOM 730 N N . ILE A 1 102 ? 2.624 0.214 -12.613 1.00 93.31 102 ILE A N 1
ATOM 731 C CA . ILE A 1 102 ? 3.367 1.414 -12.203 1.00 93.31 102 ILE A CA 1
ATOM 732 C C . ILE A 1 102 ? 4.872 1.130 -12.120 1.00 93.31 102 ILE A C 1
ATOM 734 O O . ILE A 1 102 ? 5.676 1.985 -12.477 1.00 93.31 102 ILE A O 1
ATOM 738 N N . ASP A 1 103 ? 5.237 -0.051 -11.648 1.00 94.25 103 ASP A N 1
ATOM 739 C CA . ASP A 1 103 ? 6.596 -0.495 -11.375 1.00 94.25 103 ASP A CA 1
ATOM 740 C C . ASP A 1 103 ? 6.782 -1.920 -11.930 1.00 94.25 103 ASP A C 1
ATOM 742 O O . ASP A 1 103 ? 6.782 -2.892 -11.179 1.00 94.25 103 ASP A O 1
ATOM 746 N N . PRO A 1 104 ? 6.877 -2.086 -13.263 1.00 93.25 104 PRO A N 1
ATOM 747 C CA . PRO A 1 104 ? 6.851 -3.405 -13.902 1.00 93.25 104 PRO A CA 1
ATOM 748 C C . PRO A 1 104 ? 8.066 -4.283 -13.574 1.00 93.25 104 PRO A C 1
ATOM 750 O O . PRO A 1 104 ? 7.989 -5.499 -13.736 1.00 93.25 104 PRO A O 1
ATOM 753 N N . GLY A 1 105 ? 9.178 -3.684 -13.134 1.00 94.06 105 GLY A N 1
ATOM 754 C CA . GLY A 1 105 ? 10.351 -4.411 -12.641 1.00 94.06 105 GLY A CA 1
ATOM 755 C C . GLY A 1 105 ? 10.280 -4.766 -11.154 1.00 94.06 105 GLY A C 1
ATOM 756 O O . GLY A 1 105 ? 11.152 -5.485 -10.669 1.00 94.06 105 GLY A O 1
ATOM 757 N N . GLY A 1 106 ? 9.290 -4.234 -10.431 1.00 94.12 106 GLY A N 1
ATOM 758 C CA . GLY A 1 106 ? 9.144 -4.423 -8.997 1.00 94.12 106 GLY A CA 1
ATOM 759 C C . GLY A 1 106 ? 8.627 -5.806 -8.637 1.00 94.12 106 GLY A C 1
ATOM 760 O O . GLY A 1 106 ? 7.943 -6.470 -9.421 1.00 94.12 106 GLY A O 1
ATOM 761 N N . THR A 1 107 ? 8.944 -6.239 -7.422 1.00 93.94 107 THR A N 1
ATOM 762 C CA . THR A 1 107 ? 8.458 -7.507 -6.873 1.00 93.94 107 THR A CA 1
ATOM 763 C C . THR A 1 107 ? 7.471 -7.267 -5.741 1.00 93.94 107 THR A C 1
ATOM 765 O O . THR A 1 107 ? 7.481 -6.228 -5.078 1.00 93.94 107 THR A O 1
ATOM 768 N N . THR A 1 108 ? 6.630 -8.267 -5.476 1.00 90.88 108 THR A N 1
ATOM 769 C CA . THR A 1 108 ? 5.711 -8.242 -4.333 1.00 90.88 108 THR A CA 1
ATOM 770 C C . THR A 1 108 ? 6.460 -7.970 -3.029 1.00 90.88 108 THR A C 1
ATOM 772 O O . THR A 1 108 ? 6.037 -7.110 -2.263 1.00 90.88 108 THR A O 1
ATOM 775 N N . ASP A 1 109 ? 7.597 -8.629 -2.802 1.00 89.81 109 ASP A N 1
ATOM 776 C CA . ASP A 1 109 ? 8.395 -8.452 -1.584 1.00 89.81 109 ASP A CA 1
ATOM 777 C C . ASP A 1 109 ? 8.854 -6.994 -1.421 1.00 89.81 109 ASP A C 1
ATOM 779 O O . ASP A 1 109 ? 8.606 -6.386 -0.381 1.00 89.81 109 ASP A O 1
ATOM 783 N N . GLN A 1 110 ? 9.393 -6.390 -2.484 1.00 92.88 110 GLN A N 1
ATOM 784 C CA . GLN A 1 110 ? 9.812 -4.985 -2.494 1.00 92.88 110 GLN A CA 1
ATOM 785 C C . GLN A 1 110 ? 8.649 -4.033 -2.180 1.00 92.88 110 GLN A C 1
ATOM 787 O O . GLN A 1 110 ? 8.773 -3.107 -1.377 1.00 92.88 110 GLN A O 1
ATOM 792 N N . TRP A 1 111 ? 7.482 -4.250 -2.785 1.00 93.81 111 TRP A N 1
ATOM 793 C CA . TRP A 1 111 ? 6.323 -3.400 -2.518 1.00 93.81 111 TRP A CA 1
ATOM 794 C C . TRP A 1 111 ? 5.820 -3.536 -1.079 1.00 93.81 111 TRP A C 1
ATOM 796 O O . TRP A 1 111 ? 5.379 -2.551 -0.483 1.00 93.81 111 TRP A O 1
ATOM 806 N N . PHE A 1 112 ? 5.899 -4.734 -0.499 1.00 91.75 112 PHE A N 1
ATOM 807 C CA . PHE A 1 112 ? 5.545 -4.954 0.900 1.00 91.75 112 PHE A CA 1
ATOM 808 C C . PHE A 1 112 ? 6.593 -4.400 1.874 1.00 91.75 112 PHE A C 1
ATOM 810 O O . PHE A 1 112 ? 6.218 -3.974 2.968 1.00 91.75 112 PHE A O 1
ATOM 817 N N . GLU A 1 113 ? 7.869 -4.323 1.498 1.00 91.31 113 GLU A N 1
ATOM 818 C CA . GLU A 1 113 ? 8.874 -3.549 2.242 1.00 91.31 113 GLU A CA 1
ATOM 819 C C . GLU A 1 113 ? 8.497 -2.062 2.285 1.00 91.31 113 GLU A C 1
ATOM 821 O O . GLU A 1 113 ? 8.487 -1.458 3.358 1.00 91.31 113 GLU A O 1
AT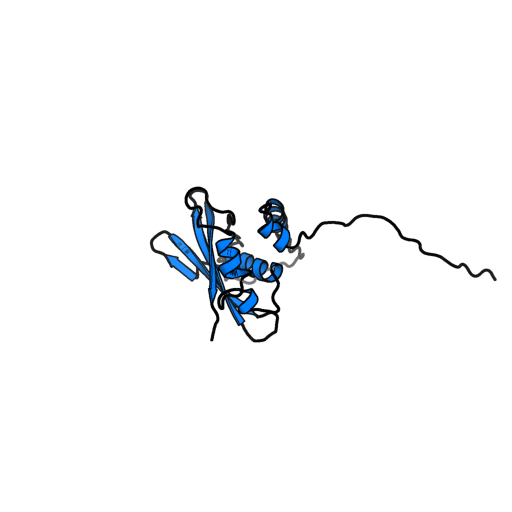OM 826 N N . TYR A 1 114 ? 8.061 -1.483 1.163 1.00 94.31 114 TYR A N 1
ATOM 827 C CA . TYR A 1 114 ? 7.580 -0.097 1.139 1.00 94.31 114 TYR A CA 1
ATOM 828 C C . TYR A 1 114 ? 6.329 0.113 1.998 1.00 94.31 114 TYR A C 1
ATOM 830 O O . TYR A 1 114 ? 6.212 1.126 2.687 1.00 94.31 114 TYR A O 1
ATOM 838 N N . VAL A 1 115 ? 5.402 -0.849 2.020 1.00 93.19 115 VAL A N 1
ATOM 839 C CA . VAL A 1 115 ? 4.235 -0.815 2.921 1.00 93.19 115 VAL A CA 1
ATOM 840 C C . VAL A 1 115 ? 4.658 -0.812 4.394 1.00 93.19 115 VAL A C 1
ATOM 842 O O . VAL A 1 115 ? 4.099 -0.048 5.185 1.00 93.19 115 VAL A O 1
ATOM 845 N N . GLN A 1 116 ? 5.651 -1.618 4.775 1.00 89.62 116 GLN A N 1
ATOM 846 C CA . GLN A 1 116 ? 6.193 -1.614 6.140 1.00 89.62 116 GLN A CA 1
ATOM 847 C C . GLN A 1 116 ? 6.882 -0.295 6.474 1.00 89.62 116 GLN A C 1
ATOM 849 O O . GLN A 1 116 ? 6.700 0.246 7.568 1.00 89.62 116 GLN A O 1
ATOM 854 N N . GLU A 1 117 ? 7.631 0.256 5.522 1.00 92.19 117 GLU A N 1
ATOM 855 C CA . GLU A 1 117 ? 8.256 1.556 5.697 1.00 92.19 117 GLU A CA 1
ATOM 856 C C . GLU A 1 117 ? 7.189 2.628 5.953 1.00 92.19 117 GLU A C 1
ATOM 858 O O . GLU A 1 117 ? 7.299 3.392 6.914 1.00 92.19 117 GLU A O 1
ATOM 863 N N . LEU A 1 118 ? 6.099 2.637 5.178 1.00 93.38 118 LEU A N 1
ATOM 864 C CA . LEU A 1 118 ? 4.963 3.534 5.411 1.00 93.38 118 LEU A CA 1
ATOM 865 C C . LEU A 1 118 ? 4.340 3.327 6.794 1.00 93.38 118 LEU A C 1
ATOM 867 O O . LEU A 1 118 ? 4.053 4.306 7.478 1.00 93.38 118 LEU A O 1
ATOM 871 N N . ALA A 1 119 ? 4.192 2.086 7.257 1.00 91.94 119 ALA A N 1
ATOM 872 C CA . ALA A 1 119 ? 3.655 1.788 8.588 1.00 91.94 119 ALA A CA 1
ATOM 873 C C . ALA A 1 119 ? 4.476 2.401 9.740 1.00 91.94 119 ALA A C 1
ATOM 875 O O . ALA A 1 119 ? 3.935 2.605 10.832 1.00 91.94 119 ALA A O 1
ATOM 876 N N . SER A 1 120 ? 5.748 2.735 9.499 1.00 90.38 120 SER A N 1
ATOM 877 C CA . SER A 1 120 ? 6.630 3.402 10.467 1.00 90.38 120 SER A CA 1
ATOM 878 C C . SER A 1 120 ? 6.576 4.938 10.415 1.00 90.38 120 SER A C 1
ATOM 880 O O . SER A 1 120 ? 7.022 5.606 11.348 1.00 90.38 120 SER A O 1
ATOM 882 N N . ARG A 1 121 ? 6.012 5.526 9.350 1.00 91.38 121 ARG A N 1
ATOM 883 C CA . ARG A 1 121 ? 6.002 6.981 9.120 1.00 91.38 121 ARG A CA 1
ATOM 884 C C . ARG A 1 121 ? 4.813 7.682 9.796 1.00 91.38 121 ARG A C 1
ATOM 886 O O . ARG A 1 121 ? 3.764 7.067 9.998 1.00 91.38 121 ARG A O 1
ATOM 893 N N . PRO A 1 122 ? 4.909 8.978 10.139 1.00 93.75 122 PRO A N 1
ATOM 894 C CA . PRO A 1 122 ? 3.747 9.742 10.597 1.00 93.75 122 PRO A CA 1
ATOM 895 C C . PRO A 1 122 ? 2.663 9.827 9.501 1.00 93.75 122 PRO A C 1
ATOM 897 O O . PRO A 1 122 ? 2.992 9.738 8.315 1.00 93.75 122 PRO A O 1
ATOM 900 N N . PRO A 1 123 ? 1.377 10.002 9.867 1.00 94.69 123 PRO A N 1
ATOM 901 C CA . PRO A 1 123 ? 0.306 10.213 8.897 1.00 94.69 123 PRO A CA 1
ATOM 902 C C . PRO A 1 123 ? 0.586 11.431 8.026 1.00 94.69 123 PRO A C 1
ATOM 904 O O . PRO A 1 123 ? 0.965 12.487 8.529 1.00 94.69 123 PRO A O 1
ATOM 907 N N . THR A 1 124 ? 0.373 11.282 6.723 1.00 94.81 124 THR A N 1
ATOM 908 C CA . THR A 1 124 ? 0.366 12.413 5.789 1.00 94.81 124 THR A CA 1
ATOM 909 C C . THR A 1 124 ? -0.950 13.179 5.850 1.00 94.81 124 THR A C 1
ATOM 911 O O . THR A 1 124 ? -0.961 14.389 5.654 1.00 94.81 124 THR A O 1
ATOM 914 N N . GLU A 1 125 ? -2.044 12.483 6.157 1.00 95.19 125 GLU A N 1
ATOM 915 C CA . GLU A 1 125 ? -3.369 13.065 6.340 1.00 95.19 125 GLU A CA 1
ATOM 916 C C . GLU A 1 125 ? -4.133 12.271 7.406 1.00 95.19 125 GLU A C 1
ATOM 918 O O . GLU A 1 125 ? -4.007 11.047 7.496 1.00 95.19 125 GLU A O 1
ATOM 923 N N . ILE A 1 126 ? -4.918 12.976 8.222 1.00 94.75 126 ILE A N 1
ATOM 924 C CA . ILE A 1 126 ? -5.859 12.388 9.177 1.00 94.75 126 ILE A CA 1
ATOM 925 C C . ILE A 1 126 ? -7.247 12.894 8.794 1.00 94.75 126 ILE A C 1
ATOM 927 O O . ILE A 1 126 ? -7.501 14.098 8.805 1.00 94.75 126 ILE A O 1
ATOM 931 N N . GLN A 1 127 ? -8.134 11.975 8.434 1.00 93.38 127 GLN A N 1
ATOM 932 C CA . GLN A 1 127 ? -9.507 12.281 8.050 1.00 93.38 127 GLN A CA 1
ATOM 933 C C . GLN A 1 127 ? -10.373 12.541 9.289 1.00 93.38 127 GLN A C 1
ATOM 935 O O . GLN A 1 127 ? -10.036 12.141 10.404 1.00 93.38 127 GLN A O 1
ATOM 940 N N . GLY A 1 128 ? -11.531 13.181 9.100 1.00 86.62 128 GLY A N 1
ATOM 941 C CA . GLY A 1 128 ? -12.420 13.578 10.203 1.00 86.62 128 GLY A CA 1
ATOM 942 C C . GLY A 1 128 ? -12.951 12.427 11.070 1.00 86.62 128 GLY A C 1
ATOM 943 O O . GLY A 1 128 ? -13.397 12.667 12.185 1.00 86.62 128 GLY A O 1
ATOM 944 N N . ASN A 1 129 ? -12.880 11.183 10.592 1.00 89.75 129 ASN A N 1
ATOM 945 C CA . ASN A 1 129 ? -13.249 9.970 11.329 1.00 89.75 129 ASN A CA 1
ATOM 946 C C . ASN A 1 129 ? -12.045 9.237 11.956 1.00 89.75 129 ASN A C 1
ATOM 948 O O . ASN A 1 129 ? -12.181 8.092 12.375 1.00 89.75 129 ASN A O 1
ATOM 952 N N . GLY A 1 130 ? -10.862 9.857 11.981 1.00 92.56 130 GLY A N 1
ATOM 953 C CA . GLY A 1 130 ? -9.647 9.273 12.553 1.00 92.56 130 GLY A CA 1
ATOM 954 C C . GLY A 1 130 ? -8.881 8.326 11.625 1.00 92.56 130 GLY A C 1
ATOM 955 O O . GLY A 1 130 ? -7.793 7.887 11.998 1.00 92.56 130 GLY A O 1
ATOM 956 N N . ILE A 1 131 ? -9.390 8.043 10.418 1.00 94.81 131 ILE A N 1
ATOM 957 C CA . ILE A 1 131 ? -8.654 7.283 9.399 1.00 94.81 131 ILE A CA 1
ATOM 958 C C . ILE A 1 131 ? -7.397 8.055 8.991 1.00 94.81 131 ILE A C 1
ATOM 960 O O . ILE A 1 131 ? -7.439 9.264 8.763 1.00 94.81 131 ILE A O 1
ATOM 964 N N . GLN A 1 132 ? -6.282 7.341 8.872 1.00 96.25 132 GLN A N 1
ATOM 965 C CA . GLN A 1 132 ? -4.974 7.902 8.560 1.00 96.25 132 GLN A CA 1
ATOM 966 C C . GLN A 1 132 ? -4.524 7.442 7.178 1.00 96.25 132 GLN A C 1
ATOM 968 O O . GLN A 1 132 ? -4.497 6.242 6.899 1.00 96.25 132 GLN A O 1
ATOM 973 N N . ASP A 1 133 ? -4.113 8.393 6.346 1.00 96.25 133 ASP A N 1
ATOM 974 C CA . ASP A 1 133 ? -3.398 8.117 5.106 1.00 96.25 133 ASP A CA 1
ATOM 975 C C . ASP A 1 133 ? -1.913 8.384 5.324 1.00 96.25 133 ASP A C 1
ATOM 977 O O . ASP A 1 133 ? -1.519 9.463 5.780 1.00 96.25 133 ASP A O 1
ATOM 981 N N . ILE A 1 134 ? -1.078 7.407 4.982 1.00 95.75 134 ILE A N 1
ATOM 982 C CA . ILE A 1 134 ? 0.378 7.531 5.016 1.00 95.75 134 ILE A CA 1
ATOM 983 C C . ILE A 1 134 ? 0.891 7.290 3.605 1.00 95.75 134 ILE A C 1
ATOM 985 O O . ILE A 1 134 ? 0.787 6.178 3.094 1.00 95.75 134 ILE A O 1
ATOM 989 N N . ILE A 1 135 ? 1.417 8.335 2.967 1.00 96.00 135 ILE A N 1
ATOM 990 C CA . ILE A 1 135 ? 1.857 8.310 1.568 1.00 96.00 135 ILE A CA 1
ATOM 991 C C . ILE A 1 135 ? 3.365 8.567 1.488 1.00 96.00 135 ILE A C 1
ATOM 993 O O . ILE A 1 135 ? 3.915 9.420 2.184 1.00 96.00 135 ILE A O 1
ATOM 997 N N . GLY A 1 136 ? 4.038 7.840 0.603 1.00 95.12 136 GLY A N 1
ATOM 998 C CA . GLY A 1 136 ? 5.463 7.957 0.333 1.00 95.12 136 GLY A CA 1
ATOM 999 C C . GLY A 1 136 ? 5.776 7.939 -1.158 1.00 95.12 136 GLY A C 1
ATOM 1000 O O . GLY A 1 136 ? 4.963 7.530 -1.987 1.00 95.12 136 GLY A O 1
ATOM 1001 N N . MET A 1 137 ? 6.976 8.416 -1.478 1.00 96.44 137 MET A N 1
ATOM 1002 C CA . MET A 1 137 ? 7.602 8.274 -2.788 1.00 96.44 137 MET A CA 1
ATOM 1003 C C . MET A 1 137 ? 8.612 7.132 -2.712 1.00 96.44 137 MET A C 1
ATOM 1005 O O . MET A 1 137 ? 9.401 7.103 -1.766 1.00 96.44 137 MET A O 1
ATOM 1009 N N . PHE A 1 138 ? 8.598 6.244 -3.700 1.00 95.56 138 PHE A N 1
ATOM 1010 C CA . PHE A 1 138 ? 9.508 5.104 -3.783 1.00 95.56 138 PHE A CA 1
ATOM 1011 C C . PHE A 1 138 ? 10.118 5.005 -5.181 1.00 95.56 138 PHE A C 1
ATOM 1013 O O . PHE A 1 138 ? 9.429 5.342 -6.151 1.00 95.56 138 PHE A O 1
ATOM 1020 N N . PRO A 1 139 ? 11.384 4.573 -5.303 1.00 95.31 139 PRO A N 1
ATOM 1021 C CA . PRO A 1 139 ? 12.011 4.371 -6.600 1.00 95.31 139 PRO A CA 1
ATOM 1022 C C . PRO A 1 139 ? 11.361 3.190 -7.322 1.00 95.31 139 PRO A C 1
ATOM 1024 O O . PRO A 1 139 ? 11.020 2.184 -6.702 1.00 95.31 139 PRO A O 1
ATOM 1027 N N . ARG A 1 140 ? 11.202 3.310 -8.640 1.00 94.50 140 ARG A N 1
ATOM 1028 C CA . ARG A 1 140 ? 10.842 2.174 -9.493 1.00 94.50 140 ARG A CA 1
ATOM 1029 C C . ARG A 1 140 ? 12.043 1.247 -9.638 1.00 94.50 140 ARG A C 1
ATOM 1031 O O . ARG A 1 140 ? 13.182 1.714 -9.726 1.00 94.50 140 ARG A O 1
ATOM 1038 N N . ALA A 1 141 ? 11.792 -0.052 -9.698 1.00 94.50 141 ALA A N 1
ATOM 1039 C CA . ALA A 1 141 ? 12.825 -1.074 -9.820 1.00 94.50 141 ALA A CA 1
ATOM 1040 C C . ALA A 1 141 ? 13.582 -1.003 -11.157 1.00 94.50 141 ALA A C 1
ATOM 1042 O O . ALA A 1 141 ? 14.757 -1.352 -11.226 1.00 94.50 141 ALA A O 1
ATOM 1043 N N . ASP A 1 142 ? 12.930 -0.510 -12.212 1.00 91.12 142 ASP A N 1
ATOM 1044 C CA . ASP A 1 142 ? 13.537 -0.296 -13.531 1.00 91.12 142 ASP A CA 1
ATOM 1045 C C . ASP A 1 142 ? 14.406 0.976 -13.614 1.00 91.12 142 ASP A C 1
ATOM 1047 O O . ASP A 1 142 ? 15.022 1.242 -14.647 1.00 91.12 142 ASP A O 1
ATOM 1051 N N . GLY A 1 143 ? 14.458 1.776 -12.544 1.00 91.75 143 GLY A N 1
ATOM 1052 C CA . GLY A 1 143 ? 15.183 3.042 -12.508 1.00 91.75 143 GLY A CA 1
ATOM 1053 C C . GLY A 1 143 ? 14.499 4.192 -13.256 1.00 91.75 143 GLY A C 1
ATOM 1054 O O . GLY A 1 143 ? 15.067 5.283 -13.316 1.00 91.75 143 GLY A O 1
ATOM 1055 N N . ALA A 1 144 ? 13.276 4.019 -13.774 1.00 90.38 144 ALA A N 1
ATOM 1056 C CA . ALA A 1 144 ? 12.547 5.031 -14.551 1.00 90.38 144 ALA A CA 1
ATOM 1057 C C . ALA A 1 144 ? 11.973 6.191 -13.704 1.00 90.38 144 ALA A C 1
ATOM 1059 O O . ALA A 1 144 ? 11.060 6.899 -14.130 1.00 90.38 144 ALA A O 1
ATOM 1060 N N . GLY A 1 145 ? 12.488 6.393 -12.490 1.00 91.56 145 GLY A N 1
ATOM 1061 C CA . GLY A 1 145 ? 12.078 7.445 -11.566 1.00 91.56 145 GLY A CA 1
ATOM 1062 C C . GLY A 1 145 ? 11.397 6.894 -10.320 1.00 91.56 145 GLY A C 1
ATOM 1063 O O . GLY A 1 145 ? 11.790 5.860 -9.786 1.00 91.56 145 GLY A O 1
ATOM 1064 N N . ASN A 1 146 ? 10.389 7.613 -9.828 1.00 94.81 146 ASN A N 1
ATOM 1065 C CA . ASN A 1 146 ? 9.686 7.276 -8.593 1.00 94.81 146 ASN A CA 1
ATOM 1066 C C . ASN A 1 146 ? 8.182 7.085 -8.834 1.00 94.81 146 ASN A C 1
ATOM 1068 O O . ASN A 1 146 ? 7.624 7.530 -9.841 1.00 94.81 146 ASN A O 1
ATOM 1072 N N . PHE A 1 147 ? 7.499 6.470 -7.877 1.00 94.44 147 PHE A N 1
ATOM 1073 C CA . PHE A 1 147 ? 6.043 6.382 -7.828 1.00 94.44 147 PHE A CA 1
ATOM 1074 C C . PHE A 1 147 ? 5.516 6.675 -6.421 1.00 94.44 147 PHE A C 1
ATOM 1076 O O . PHE A 1 147 ? 6.283 6.699 -5.457 1.00 94.44 147 PHE A O 1
ATOM 1083 N N . ARG A 1 148 ? 4.205 6.932 -6.301 1.00 95.12 148 ARG A N 1
ATOM 1084 C CA . ARG A 1 148 ? 3.546 7.091 -4.998 1.00 95.12 148 ARG A CA 1
ATOM 1085 C C . ARG A 1 148 ? 2.857 5.806 -4.583 1.00 95.12 148 ARG A C 1
ATOM 1087 O O . ARG A 1 148 ? 1.981 5.304 -5.293 1.00 95.12 148 ARG A O 1
ATOM 1094 N N . LEU A 1 149 ? 3.197 5.373 -3.379 1.00 96.69 149 LEU A N 1
ATOM 1095 C CA . LEU A 1 149 ? 2.515 4.322 -2.644 1.00 96.69 149 LEU A CA 1
ATOM 1096 C C . LEU A 1 149 ? 2.062 4.889 -1.306 1.00 96.69 149 LEU A C 1
ATOM 1098 O O . LEU A 1 149 ? 2.745 5.716 -0.703 1.00 96.69 149 LEU A O 1
ATOM 1102 N N . GLY A 1 150 ? 0.908 4.449 -0.841 1.00 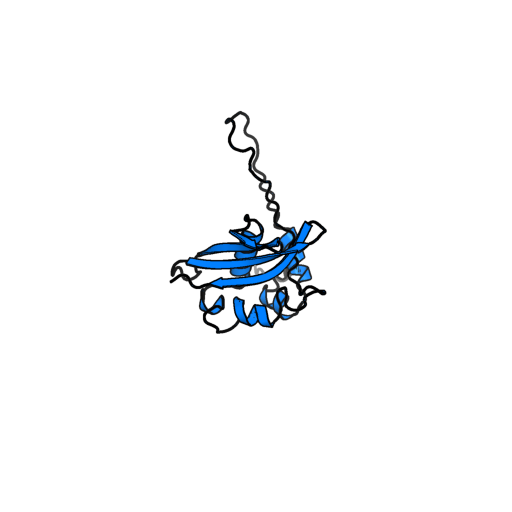96.25 150 GLY A N 1
ATOM 1103 C CA . GLY A 1 150 ? 0.395 4.784 0.466 1.00 96.25 150 GLY A CA 1
ATOM 1104 C C . GLY A 1 150 ? -0.386 3.635 1.075 1.00 96.25 150 GLY A C 1
ATOM 1105 O O . GLY A 1 150 ? -0.777 2.689 0.390 1.00 96.25 150 GLY A O 1
ATOM 1106 N N . ILE A 1 151 ? -0.650 3.756 2.364 1.00 96.06 151 ILE A N 1
ATOM 1107 C CA . ILE A 1 151 ? -1.595 2.915 3.090 1.00 96.06 151 ILE A CA 1
ATOM 1108 C C . ILE A 1 151 ? -2.642 3.801 3.743 1.00 96.06 151 ILE A C 1
ATOM 1110 O O . ILE A 1 151 ? -2.326 4.884 4.239 1.00 96.06 151 ILE A O 1
ATOM 1114 N N . ARG A 1 152 ? -3.884 3.323 3.740 1.00 96.50 152 ARG A N 1
ATOM 1115 C CA . ARG A 1 152 ? -4.973 3.886 4.531 1.00 96.50 152 ARG A CA 1
ATOM 1116 C C . ARG A 1 152 ? -5.246 2.950 5.690 1.00 96.50 152 ARG A C 1
ATOM 1118 O O . ARG A 1 152 ? -5.524 1.774 5.453 1.00 96.50 152 ARG A O 1
ATOM 1125 N N . ILE A 1 153 ? -5.179 3.460 6.910 1.00 95.12 153 ILE A N 1
ATOM 1126 C CA . ILE A 1 153 ? -5.347 2.669 8.128 1.00 95.12 153 ILE A CA 1
ATOM 1127 C C . ILE A 1 153 ? -6.375 3.306 9.058 1.00 95.12 153 ILE A C 1
ATOM 1129 O O . ILE A 1 153 ? -6.489 4.530 9.124 1.00 95.12 153 ILE A O 1
ATOM 1133 N N . SER A 1 154 ? -7.118 2.478 9.781 1.00 95.12 154 SER A N 1
ATOM 1134 C CA . SER A 1 154 ? -8.070 2.917 10.801 1.00 95.12 154 SER A CA 1
ATOM 1135 C C . SER A 1 154 ? -7.555 2.526 12.182 1.00 95.12 154 SER A C 1
ATOM 1137 O O . SER A 1 154 ? -7.131 1.382 12.338 1.00 95.12 154 SER A O 1
ATOM 1139 N N . PRO A 1 155 ? -7.558 3.429 13.176 1.00 94.38 155 PRO A N 1
ATOM 1140 C CA . PRO A 1 155 ? -7.178 3.080 14.539 1.00 94.38 155 PRO A CA 1
ATOM 1141 C C . PRO A 1 155 ? -8.237 2.187 15.196 1.00 94.38 155 PRO A C 1
ATOM 1143 O O . PRO A 1 155 ? -9.434 2.379 14.980 1.00 94.38 155 PRO A O 1
ATOM 1146 N N . ASN A 1 156 ? -7.777 1.262 16.034 1.00 91.38 156 ASN A N 1
ATOM 1147 C CA . ASN A 1 156 ? -8.597 0.437 16.916 1.00 91.38 156 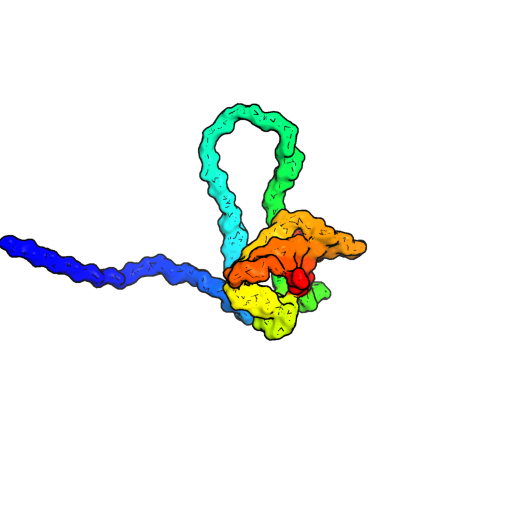ASN A CA 1
ATOM 1148 C C . ASN A 1 156 ? -8.482 0.924 18.371 1.00 91.38 156 ASN A C 1
ATOM 1150 O O . ASN A 1 156 ? -7.544 1.638 18.736 1.00 91.38 156 ASN A O 1
ATOM 1154 N N . GLU A 1 157 ? -9.423 0.516 19.225 1.00 90.81 157 GLU A N 1
ATOM 1155 C CA . GLU A 1 157 ? -9.446 0.898 20.648 1.00 90.81 157 GLU A CA 1
ATOM 1156 C C . GLU A 1 157 ? -8.240 0.361 21.440 1.00 90.81 157 GLU A C 1
ATOM 1158 O O . GLU A 1 157 ? -7.819 0.969 22.423 1.00 90.81 157 GLU A O 1
ATOM 1163 N N . ASP A 1 158 ? -7.646 -0.748 20.993 1.00 88.38 158 ASP A N 1
ATOM 1164 C CA . ASP A 1 158 ? -6.464 -1.378 21.597 1.00 88.38 158 ASP A CA 1
ATOM 1165 C C . ASP A 1 158 ? -5.133 -0.714 21.186 1.00 88.38 158 ASP A C 1
ATOM 1167 O O . ASP A 1 158 ? -4.057 -1.148 21.603 1.00 88.38 158 ASP A O 1
ATOM 1171 N N . GLY A 1 159 ? -5.190 0.343 20.368 1.00 87.56 159 GLY A N 1
ATOM 1172 C CA . GLY A 1 159 ? -4.019 1.041 19.838 1.00 87.56 159 GLY A CA 1
ATOM 1173 C C . GLY A 1 159 ? -3.359 0.354 18.637 1.00 87.56 159 GLY A C 1
ATOM 1174 O O . GLY A 1 159 ? -2.341 0.855 18.146 1.00 87.56 159 GLY A O 1
ATOM 1175 N N . SER A 1 160 ? -3.919 -0.760 18.153 1.00 90.69 160 SER A N 1
ATOM 1176 C CA . SER A 1 160 ? -3.588 -1.325 16.843 1.00 90.69 160 SER A CA 1
ATOM 1177 C C . SER A 1 160 ? -4.290 -0.553 15.722 1.00 90.69 160 SER A C 1
ATOM 1179 O O . SER A 1 160 ? -5.033 0.406 15.952 1.00 90.69 160 SER A O 1
ATOM 1181 N N . PHE A 1 161 ? -4.029 -0.957 14.485 1.00 93.00 161 PHE A N 1
ATOM 1182 C CA . PHE A 1 161 ? -4.659 -0.390 13.307 1.00 93.00 161 PHE A CA 1
ATOM 1183 C C . PHE A 1 161 ? -5.142 -1.496 12.382 1.00 93.00 161 PHE A C 1
ATOM 1185 O O . PHE A 1 161 ? -4.472 -2.512 12.230 1.00 93.00 161 PHE A O 1
ATOM 1192 N N . ASP A 1 162 ? -6.231 -1.255 11.669 1.00 93.25 162 ASP A N 1
ATOM 1193 C CA . ASP A 1 162 ? -6.638 -2.099 10.553 1.00 93.25 162 ASP A CA 1
ATOM 1194 C C . ASP A 1 162 ? -6.264 -1.439 9.234 1.00 93.25 162 ASP A C 1
ATOM 1196 O O . ASP A 1 162 ? -6.473 -0.236 9.034 1.00 93.25 162 ASP A O 1
ATOM 1200 N N . LEU A 1 163 ? -5.726 -2.227 8.304 1.00 94.25 163 LEU A N 1
ATOM 1201 C CA . LEU A 1 163 ? -5.556 -1.762 6.939 1.00 94.25 163 LEU A CA 1
ATOM 1202 C C . LEU A 1 163 ? -6.940 -1.582 6.316 1.00 94.25 163 LEU A C 1
ATOM 1204 O O . LEU A 1 163 ? -7.690 -2.539 6.179 1.00 94.25 163 LEU A O 1
ATOM 1208 N N . VAL A 1 164 ? -7.247 -0.378 5.849 1.00 94.12 164 VAL A N 1
ATOM 1209 C CA . VAL A 1 164 ? -8.437 -0.115 5.036 1.00 94.12 164 VAL A CA 1
ATOM 1210 C C . VAL A 1 164 ? -8.144 -0.487 3.585 1.00 94.12 164 VAL A C 1
ATOM 1212 O O . VAL A 1 164 ? -8.869 -1.277 2.985 1.00 94.12 164 VAL A O 1
ATOM 1215 N N . THR A 1 165 ? -7.074 0.071 3.005 1.00 94.25 165 THR A N 1
ATOM 1216 C CA . THR A 1 165 ? -6.667 -0.206 1.619 1.00 94.25 165 THR A CA 1
ATOM 1217 C C . THR A 1 165 ? -5.237 0.265 1.325 1.00 94.25 165 THR A C 1
ATOM 1219 O O . THR A 1 165 ? -4.662 1.056 2.078 1.00 94.25 165 THR A O 1
ATOM 1222 N N . ILE A 1 166 ? -4.679 -0.189 0.201 1.00 94.31 166 ILE A N 1
ATOM 1223 C CA . ILE A 1 166 ? -3.438 0.346 -0.373 1.00 94.31 166 ILE A CA 1
ATOM 1224 C C . ILE A 1 166 ? -3.796 1.506 -1.309 1.00 94.31 166 ILE A C 1
ATOM 1226 O O . ILE A 1 166 ? -4.752 1.444 -2.080 1.00 94.31 166 ILE A O 1
ATOM 1230 N N . LEU A 1 167 ? -3.013 2.577 -1.266 1.00 93.38 167 LEU A N 1
ATOM 1231 C CA . LEU A 1 167 ? -3.158 3.744 -2.125 1.00 93.38 167 LEU A CA 1
ATOM 1232 C C . LEU A 1 167 ? -2.040 3.738 -3.162 1.00 93.38 167 LEU A C 1
ATOM 1234 O O . LEU A 1 167 ? -0.868 3.847 -2.827 1.00 93.38 167 LEU A O 1
ATOM 1238 N N . THR A 1 168 ? -2.387 3.649 -4.438 1.00 89.25 168 THR A N 1
ATOM 1239 C CA . THR A 1 168 ? -1.415 3.678 -5.534 1.00 89.25 168 THR A CA 1
ATOM 1240 C C . THR A 1 168 ? -1.714 4.846 -6.459 1.00 89.25 168 THR A C 1
ATOM 1242 O O . THR A 1 168 ? -2.864 5.079 -6.856 1.00 89.25 168 THR A O 1
ATOM 1245 N N . LYS A 1 169 ? -0.682 5.619 -6.801 1.00 81.62 169 LYS A N 1
ATOM 1246 C CA . LYS A 1 169 ? -0.815 6.740 -7.734 1.00 81.62 169 LYS A CA 1
ATOM 1247 C C . LYS A 1 169 ? 0.439 6.875 -8.592 1.00 81.62 169 LYS A C 1
ATOM 1249 O O . LYS A 1 169 ? 1.550 6.982 -8.079 1.00 81.62 169 LYS A O 1
ATOM 1254 N N . GLN A 1 170 ? 0.235 6.946 -9.905 1.00 61.25 170 GLN A N 1
ATOM 1255 C CA . GLN A 1 170 ? 1.274 7.395 -10.825 1.00 61.25 170 GLN A CA 1
ATOM 1256 C C . GLN A 1 170 ? 1.596 8.863 -10.541 1.00 61.25 170 GLN A C 1
ATOM 1258 O O . GLN A 1 170 ? 0.689 9.695 -10.417 1.00 61.25 170 GLN A O 1
ATOM 1263 N N . VAL A 1 171 ? 2.881 9.171 -10.414 1.00 63.00 171 VAL A N 1
ATOM 1264 C CA . VAL A 1 171 ? 3.358 10.552 -10.474 1.00 63.00 171 VAL A CA 1
ATOM 1265 C C . VAL A 1 171 ? 3.645 10.834 -11.949 1.00 63.00 171 VAL A C 1
ATOM 1267 O O . VAL A 1 171 ? 4.347 10.014 -12.543 1.00 63.00 171 VAL A O 1
ATOM 1270 N N . PRO A 1 172 ? 3.032 11.876 -12.544 1.00 54.28 172 PRO A N 1
ATOM 1271 C CA . PRO A 1 172 ? 3.315 12.285 -13.918 1.00 54.28 172 PRO A CA 1
ATOM 1272 C C . PRO A 1 172 ? 4.789 12.626 -14.130 1.00 54.28 172 PRO A C 1
ATOM 1274 O O . PRO A 1 172 ? 5.419 13.099 -13.154 1.00 54.28 172 PRO A O 1
#

Radius of gyration: 21.52 Å; chains: 1; bounding box: 70×60×41 Å

Secondary structure (DSSP, 8-state):
---------------------HHHHHHTT-THHHHHHHHH---------------S--TT--------EE-SPPSS-TTSSS-HHHHIIIIISSSTTSHHHH-TT--HHHHHHHHHHHHHSPPSEE-TTS-EEEEEEEE-TTSS-EEEEEEEEEE-TTS-EEEEEEEEE---

Foldseek 3Di:
DDDDDDDDPDDDDDDPVDPPPVVNCLVVVPCPVVVVVVVVPPDPPDDDDDDDDDDDDPPPPPPQCLFAEDQQQDPVGNLFHSDPVQCCQADNHDDCQHCCNQQVLDGPVRVVVVVSVQSRDDFPDQDPQRWGKRKDWDARPVRPGIWIKIWIWHADPVRHIYTRHIGGDGDD

Organism: NCBI:txid1540520

pLDDT: mean 71.18, std 25.34, range [32.19, 96.69]